Protein AF-A0A2S9GRP1-F1 (afdb_monomer)

Mean predicted aligned error: 6.43 Å

Radius of gyration: 16.83 Å; Cα contacts (8 Å, |Δi|>4): 22; chains: 1; bounding box: 36×40×31 Å

Sequence (68 aa):
PVTEYTRKQAIEQLAESARASEVPVREVTGLIEGGEIQEARIVNRPEWIRAAAQSMRVMTGGGDKDAK

pLDDT: mean 88.39, std 12.45, range [39.97, 97.88]

Structure (mmCIF, N/CA/C/O backbone):
data_AF-A0A2S9GRP1-F1
#
_entry.id   AF-A0A2S9GRP1-F1
#
loop_
_atom_site.group_PDB
_atom_site.id
_atom_site.type_symbol
_atom_site.label_atom_id
_atom_site.label_alt_id
_atom_site.label_comp_id
_atom_site.label_asym_id
_atom_site.label_entity_id
_atom_site.label_seq_id
_atom_site.pdbx_PDB_ins_code
_atom_site.Cartn_x
_atom_site.Cartn_y
_atom_site.Cartn_z
_atom_site.occupancy
_atom_site.B_iso_or_equiv
_atom_site.auth_seq_id
_atom_site.auth_comp_id
_atom_site.auth_asym_id
_atom_site.auth_atom_id
_atom_site.pdbx_PDB_model_num
ATOM 1 N N . PRO A 1 1 ? 18.249 5.837 -14.253 1.00 76.50 1 PRO A N 1
ATOM 2 C CA . PRO A 1 1 ? 18.469 5.059 -13.008 1.00 76.50 1 PRO A CA 1
ATOM 3 C C . PRO A 1 1 ? 18.585 6.005 -11.810 1.00 76.50 1 PRO A C 1
ATOM 5 O O . PRO A 1 1 ? 19.257 7.022 -11.921 1.00 76.50 1 PRO A O 1
ATOM 8 N N . VAL A 1 2 ? 17.898 5.697 -10.712 1.00 88.88 2 VAL A N 1
ATOM 9 C CA . VAL A 1 2 ? 18.001 6.423 -9.435 1.00 88.88 2 VAL A CA 1
ATOM 10 C C . VAL A 1 2 ? 19.103 5.791 -8.581 1.00 88.88 2 VAL A C 1
ATOM 12 O O . VAL A 1 2 ? 19.379 4.598 -8.728 1.00 88.88 2 VAL A O 1
ATOM 15 N N . THR A 1 3 ? 19.756 6.579 -7.726 1.00 96.75 3 THR A N 1
ATOM 16 C CA . THR A 1 3 ? 20.778 6.059 -6.809 1.00 96.75 3 THR A CA 1
ATOM 17 C C . THR A 1 3 ? 20.153 5.132 -5.767 1.00 96.75 3 THR A C 1
ATOM 19 O O . THR A 1 3 ? 18.969 5.236 -5.440 1.00 96.75 3 THR A O 1
ATOM 22 N N . GLU A 1 4 ? 20.955 4.226 -5.209 1.00 95.12 4 GLU A N 1
A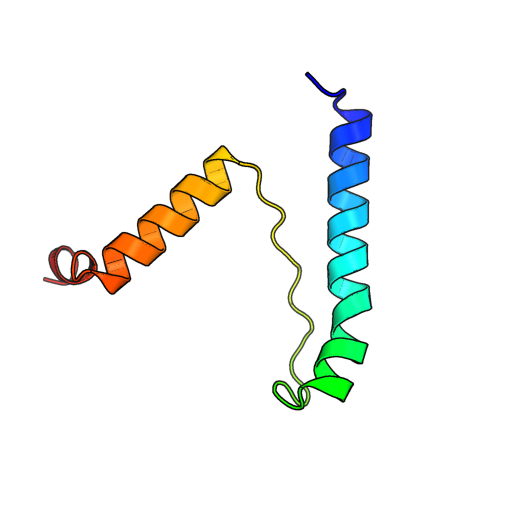TOM 23 C CA . GLU A 1 4 ? 20.482 3.343 -4.139 1.00 95.12 4 GLU A CA 1
ATOM 24 C C . GLU A 1 4 ? 20.078 4.131 -2.885 1.00 95.12 4 GLU A C 1
ATOM 26 O O . GLU A 1 4 ? 19.100 3.788 -2.231 1.00 95.12 4 GLU A O 1
ATOM 31 N N . TYR A 1 5 ? 20.774 5.232 -2.592 1.00 95.94 5 TYR A N 1
ATOM 32 C CA . TYR A 1 5 ? 20.423 6.134 -1.495 1.00 95.94 5 TYR A CA 1
ATOM 33 C C . TYR A 1 5 ? 19.002 6.696 -1.647 1.00 95.94 5 TYR A C 1
ATOM 35 O O . TYR A 1 5 ? 18.174 6.539 -0.753 1.00 95.94 5 TYR A O 1
ATOM 43 N N . THR A 1 6 ? 18.688 7.286 -2.804 1.00 97.19 6 THR A N 1
ATOM 44 C CA . THR A 1 6 ? 17.358 7.858 -3.060 1.00 97.19 6 THR A CA 1
ATOM 45 C C . THR A 1 6 ? 16.279 6.774 -3.098 1.00 97.19 6 THR A C 1
ATOM 47 O O . THR A 1 6 ? 15.155 7.007 -2.661 1.00 97.19 6 THR A O 1
ATOM 50 N N . ARG A 1 7 ? 16.609 5.562 -3.569 1.00 95.56 7 ARG A N 1
ATOM 51 C CA . ARG A 1 7 ? 15.693 4.415 -3.515 1.00 95.56 7 ARG A CA 1
ATOM 52 C C . ARG A 1 7 ? 15.346 4.033 -2.075 1.00 95.56 7 ARG A C 1
ATOM 54 O O . ARG A 1 7 ? 14.167 3.869 -1.778 1.00 95.56 7 ARG A O 1
ATOM 61 N N . LYS A 1 8 ? 16.344 3.892 -1.199 1.00 96.50 8 LYS A N 1
ATOM 62 C CA . LYS A 1 8 ? 16.134 3.545 0.216 1.00 96.50 8 LYS A CA 1
ATOM 63 C C . LYS A 1 8 ? 15.308 4.603 0.936 1.00 96.50 8 LYS A C 1
ATOM 65 O O . LYS A 1 8 ? 14.314 4.257 1.562 1.00 96.50 8 LYS A O 1
ATOM 70 N N . GLN A 1 9 ? 15.646 5.876 0.731 1.00 97.69 9 GLN A N 1
ATOM 71 C CA . GLN A 1 9 ? 14.887 6.993 1.288 1.00 97.69 9 GLN A CA 1
ATOM 72 C C . GLN A 1 9 ? 13.409 6.947 0.873 1.00 97.69 9 GLN A C 1
ATOM 74 O O . GLN A 1 9 ? 12.532 7.089 1.718 1.00 97.69 9 GLN A O 1
ATOM 79 N N . ALA A 1 10 ? 13.116 6.701 -0.409 1.00 96.88 10 ALA A N 1
ATOM 80 C CA . ALA A 1 10 ? 11.733 6.604 -0.873 1.00 96.88 10 ALA A CA 1
ATOM 81 C C . ALA A 1 10 ? 10.977 5.433 -0.219 1.00 96.88 10 ALA A C 1
ATOM 83 O O . ALA A 1 10 ? 9.813 5.578 0.138 1.00 96.88 10 ALA A O 1
ATOM 84 N N . ILE A 1 11 ? 11.627 4.278 -0.040 1.00 96.75 11 ILE A N 1
ATOM 85 C CA . ILE A 1 11 ? 11.018 3.115 0.62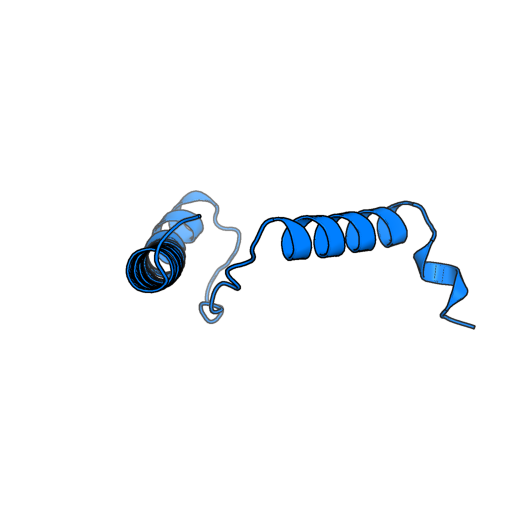5 1.00 96.75 11 ILE A CA 1
ATOM 86 C C . ILE A 1 11 ? 10.694 3.432 2.091 1.00 96.75 11 ILE A C 1
ATOM 88 O O . ILE A 1 11 ? 9.589 3.138 2.542 1.00 96.75 11 ILE A O 1
ATOM 92 N N . GLU A 1 12 ? 11.624 4.059 2.814 1.00 96.88 12 GLU A N 1
ATOM 93 C CA . GLU A 1 12 ? 11.433 4.461 4.214 1.00 96.88 12 GLU A CA 1
ATOM 94 C C . GLU A 1 12 ? 10.272 5.453 4.362 1.00 96.88 12 GLU A C 1
ATOM 96 O O . GLU A 1 12 ? 9.369 5.232 5.170 1.00 96.88 12 GLU A O 1
ATOM 101 N N . GLN A 1 13 ? 10.237 6.487 3.517 1.00 97.75 13 GLN A N 1
ATOM 102 C CA . GLN A 1 13 ? 9.175 7.497 3.517 1.00 97.75 13 GLN A CA 1
ATOM 103 C C . GLN A 1 13 ? 7.799 6.906 3.193 1.00 97.75 13 GLN A C 1
ATOM 105 O O . GLN A 1 13 ? 6.800 7.296 3.799 1.00 97.75 13 GLN A O 1
ATOM 110 N N . LEU A 1 14 ? 7.721 5.954 2.257 1.00 97.31 14 LEU A N 1
ATOM 111 C CA . LEU A 1 14 ? 6.467 5.271 1.934 1.00 97.31 14 LEU A CA 1
ATOM 112 C C . LEU A 1 14 ? 5.981 4.395 3.094 1.00 97.31 14 LEU A C 1
ATOM 114 O O . LEU A 1 14 ? 4.787 4.393 3.389 1.00 97.31 14 LEU A O 1
ATOM 118 N N . ALA A 1 15 ? 6.887 3.682 3.768 1.00 96.25 15 ALA A N 1
ATOM 119 C CA . ALA A 1 15 ? 6.537 2.867 4.929 1.00 96.25 15 ALA A CA 1
ATOM 120 C C . ALA A 1 15 ? 6.026 3.732 6.094 1.00 96.25 15 ALA A C 1
ATOM 122 O O . ALA A 1 15 ? 5.021 3.405 6.722 1.00 96.25 15 ALA A O 1
ATOM 123 N N . GLU A 1 16 ? 6.674 4.870 6.352 1.00 96.50 16 GLU A N 1
ATOM 124 C CA . GLU A 1 16 ? 6.223 5.832 7.360 1.00 96.50 16 GLU A CA 1
ATOM 125 C C . GLU A 1 16 ? 4.867 6.446 7.002 1.00 96.50 16 GLU A C 1
ATOM 127 O O . GLU A 1 16 ? 3.968 6.482 7.842 1.00 96.50 16 GLU A O 1
ATOM 132 N N . SER A 1 17 ? 4.683 6.846 5.741 1.00 96.81 17 SER A N 1
ATOM 133 C CA . SER A 1 17 ? 3.416 7.406 5.260 1.00 96.81 17 SER A CA 1
ATOM 134 C C . SER A 1 17 ? 2.260 6.416 5.413 1.00 96.81 17 SER A C 1
ATOM 136 O O . SER A 1 17 ? 1.161 6.811 5.803 1.00 96.81 17 SER A O 1
ATOM 138 N N . ALA A 1 18 ? 2.500 5.128 5.143 1.00 94.69 18 ALA A N 1
ATOM 139 C CA . ALA A 1 18 ? 1.496 4.083 5.314 1.00 94.69 18 ALA A CA 1
ATOM 140 C C . ALA A 1 18 ? 1.072 3.943 6.784 1.00 94.69 18 ALA A C 1
ATOM 142 O O . ALA A 1 18 ? -0.121 3.986 7.075 1.00 94.69 18 ALA A O 1
ATOM 143 N N . ARG A 1 19 ? 2.033 3.878 7.718 1.00 92.31 19 ARG A N 1
ATOM 144 C CA . ARG A 1 19 ? 1.742 3.825 9.162 1.00 92.31 19 ARG A CA 1
ATOM 145 C C . ARG A 1 19 ? 0.996 5.065 9.653 1.00 92.31 19 ARG A C 1
ATOM 147 O O . ARG A 1 19 ? 0.024 4.941 10.390 1.00 92.31 19 ARG A O 1
ATOM 154 N N . ALA A 1 20 ? 1.425 6.252 9.228 1.00 94.12 20 ALA A N 1
ATOM 155 C CA . ALA A 1 20 ? 0.803 7.513 9.628 1.00 94.12 20 ALA A CA 1
ATOM 156 C C . ALA A 1 20 ? -0.636 7.660 9.103 1.00 94.12 20 ALA A C 1
ATOM 158 O O . ALA A 1 20 ? -1.460 8.314 9.739 1.00 94.12 20 ALA A O 1
ATOM 159 N N . SER A 1 21 ? -0.949 7.039 7.962 1.00 92.94 21 SER A N 1
ATOM 160 C CA . SER A 1 21 ? -2.282 7.094 7.349 1.00 92.94 21 SER A CA 1
ATOM 161 C C . SER A 1 21 ? -3.308 6.196 8.043 1.00 92.94 21 SER A C 1
ATOM 163 O O . SER A 1 21 ? -4.506 6.388 7.863 1.00 92.94 21 SER A O 1
ATOM 165 N N . GLU A 1 22 ? -2.867 5.225 8.837 1.00 91.25 22 GLU A N 1
ATOM 166 C CA . GLU A 1 22 ? -3.748 4.193 9.376 1.00 91.25 22 GLU A CA 1
ATOM 167 C C . GLU A 1 22 ? -4.831 4.756 10.308 1.00 91.25 22 GLU A C 1
ATOM 169 O O . GLU A 1 22 ? -6.016 4.472 10.136 1.00 91.25 22 GLU A O 1
ATOM 174 N N . VAL A 1 23 ? -4.437 5.587 11.277 1.00 89.62 23 VAL A N 1
ATOM 175 C CA . VAL A 1 23 ? -5.366 6.211 12.233 1.00 89.62 23 VAL A CA 1
ATOM 176 C C . VAL A 1 23 ? -6.427 7.063 11.522 1.00 89.62 23 VAL A C 1
ATOM 178 O O . VAL A 1 23 ? -7.611 6.769 11.697 1.00 89.62 23 VAL A O 1
ATOM 181 N N . PRO A 1 24 ? -6.074 8.047 10.669 1.00 92.25 24 PRO A N 1
ATOM 182 C CA . PRO A 1 24 ? -7.087 8.872 10.012 1.00 92.25 24 PRO A CA 1
ATOM 183 C C . PRO A 1 24 ? -7.979 8.071 9.053 1.00 92.25 24 PRO A C 1
ATOM 185 O O . PRO A 1 24 ? -9.173 8.346 8.954 1.00 92.25 24 PRO A O 1
ATOM 188 N N . VAL A 1 25 ? -7.454 7.051 8.361 1.00 91.88 25 VAL A N 1
ATOM 189 C CA . VAL A 1 25 ? -8.282 6.191 7.496 1.00 91.88 25 VAL A CA 1
ATOM 190 C C . VAL A 1 25 ? -9.306 5.414 8.321 1.00 91.88 25 VAL A C 1
ATOM 192 O O . VAL A 1 25 ? -10.456 5.290 7.897 1.00 91.88 25 VAL A O 1
ATOM 195 N N . ARG A 1 26 ? -8.933 4.919 9.504 1.00 90.06 26 ARG A N 1
ATOM 196 C CA . ARG A 1 26 ? -9.864 4.226 10.407 1.00 90.06 26 ARG A CA 1
AT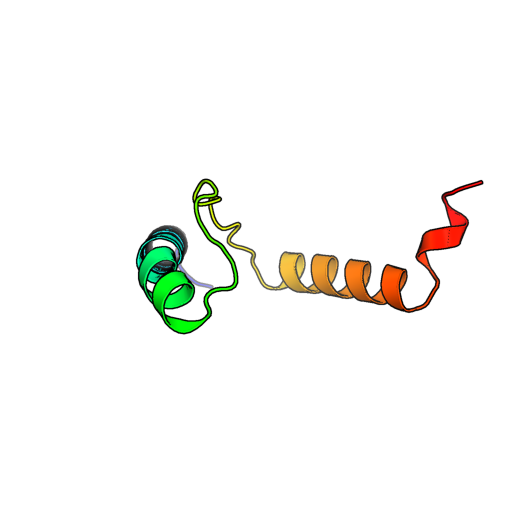OM 197 C C . ARG A 1 26 ? -10.955 5.150 10.915 1.00 90.06 26 ARG A C 1
ATOM 199 O O . ARG A 1 26 ? -12.125 4.789 10.827 1.00 90.06 26 ARG A O 1
ATOM 206 N N . GLU A 1 27 ? -10.577 6.341 11.370 1.00 90.19 27 GLU A N 1
ATOM 207 C CA . GLU A 1 27 ? -11.517 7.358 11.847 1.00 90.19 27 GLU A CA 1
ATOM 208 C C . GLU A 1 27 ? -12.536 7.753 10.769 1.00 90.19 27 GLU A C 1
ATOM 210 O O . GLU A 1 27 ? -13.712 7.937 11.069 1.00 90.19 27 GLU A O 1
ATOM 215 N N . VAL A 1 28 ? -12.104 7.850 9.507 1.00 93.50 28 VAL A N 1
ATOM 216 C CA . VAL A 1 28 ? -12.971 8.265 8.394 1.00 93.50 28 VAL A CA 1
ATOM 217 C C . VAL A 1 28 ? -13.818 7.120 7.841 1.00 93.50 28 VAL A C 1
ATOM 219 O O . VAL A 1 28 ? -14.980 7.327 7.496 1.00 93.50 28 VAL A O 1
ATOM 222 N N . THR A 1 29 ? -13.245 5.925 7.690 1.00 90.62 29 THR A N 1
ATOM 223 C CA . THR A 1 29 ? -13.923 4.814 6.999 1.00 90.62 29 THR A CA 1
ATOM 224 C C . THR A 1 29 ? -14.764 3.947 7.928 1.00 90.62 29 THR A C 1
ATOM 226 O O . THR A 1 29 ? -15.708 3.317 7.457 1.00 90.62 29 THR A O 1
ATOM 229 N N . GLY A 1 30 ? -14.412 3.860 9.216 1.00 87.12 30 GLY A N 1
ATOM 230 C CA . GLY A 1 30 ? -15.042 2.940 10.168 1.00 87.12 30 GLY A CA 1
ATOM 231 C C . GLY A 1 30 ? -14.887 1.454 9.811 1.00 87.12 30 GLY A C 1
ATOM 232 O O . GLY A 1 30 ? -15.555 0.612 10.399 1.00 87.12 30 GLY A O 1
ATOM 233 N N . LEU A 1 31 ? -14.040 1.105 8.832 1.00 81.06 31 LEU A N 1
ATOM 234 C CA . LEU A 1 31 ? -13.942 -0.261 8.301 1.00 81.06 31 LEU A CA 1
ATOM 235 C C . LEU A 1 31 ? -13.089 -1.201 9.166 1.00 81.06 31 LEU A C 1
ATOM 237 O O . LEU A 1 31 ? -13.194 -2.417 9.012 1.00 81.06 31 LEU A O 1
ATOM 241 N N . ILE A 1 32 ? -12.224 -0.669 10.039 1.00 67.56 32 ILE A N 1
ATOM 242 C CA . ILE A 1 32 ? -11.309 -1.471 10.866 1.00 67.56 32 ILE A CA 1
ATOM 243 C C . ILE A 1 32 ? -11.257 -0.922 12.298 1.00 67.56 32 ILE A C 1
ATOM 245 O O . ILE A 1 32 ? -10.473 -0.023 12.613 1.00 67.56 32 ILE A O 1
ATOM 249 N N . GLU A 1 33 ? -12.036 -1.518 13.198 1.00 63.19 33 GLU A N 1
ATOM 250 C CA . GLU A 1 33 ? -11.966 -1.243 14.636 1.00 63.19 33 GLU A CA 1
ATOM 251 C C . GLU A 1 33 ? -11.001 -2.237 15.320 1.00 63.19 33 GLU A C 1
ATOM 253 O O . GLU A 1 33 ? -11.259 -3.435 15.390 1.00 63.19 33 GLU A O 1
ATOM 258 N N . GLY A 1 34 ? -9.852 -1.750 15.810 1.00 68.31 34 GLY A N 1
ATOM 259 C CA . GLY A 1 34 ? -9.053 -2.444 16.839 1.00 68.31 34 GLY A CA 1
ATOM 260 C C . GLY A 1 34 ? -7.994 -3.479 16.418 1.00 68.31 34 GLY A C 1
ATOM 261 O O . GLY A 1 34 ? -7.293 -3.978 17.293 1.00 68.31 34 GLY A O 1
ATOM 262 N N . GLY A 1 35 ? -7.827 -3.806 15.131 1.00 76.75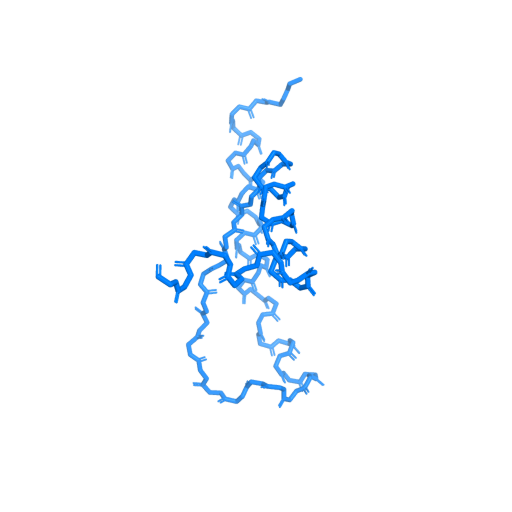 35 GLY A N 1
ATOM 263 C CA . GLY A 1 35 ? -6.749 -4.712 14.677 1.00 76.75 35 GLY A CA 1
ATOM 264 C C . GLY A 1 35 ? -5.350 -4.071 14.645 1.00 76.75 35 GLY A C 1
ATOM 265 O O . GLY A 1 35 ? -5.251 -2.854 14.468 1.00 76.75 35 GLY A O 1
ATOM 266 N N . GLU A 1 36 ? -4.286 -4.880 14.759 1.00 81.94 36 GLU A N 1
ATOM 267 C CA . GLU A 1 36 ? -2.889 -4.431 14.606 1.00 81.94 36 GLU A CA 1
ATOM 268 C C . GLU A 1 36 ? -2.654 -3.732 13.255 1.00 81.94 36 GLU A C 1
ATOM 270 O O . GLU A 1 36 ? -3.261 -4.072 12.236 1.00 81.94 36 GLU A O 1
ATOM 275 N N . ILE A 1 37 ? -1.776 -2.724 13.259 1.00 79.88 37 ILE A N 1
ATOM 276 C CA . ILE A 1 37 ? -1.370 -2.015 12.044 1.00 79.88 37 ILE A CA 1
ATOM 277 C C . ILE A 1 37 ? -0.363 -2.895 11.308 1.00 79.88 37 ILE A C 1
ATOM 279 O O . ILE A 1 37 ? 0.768 -3.065 11.760 1.00 79.88 37 ILE A O 1
ATOM 283 N N . GLN A 1 38 ? -0.767 -3.448 10.167 1.00 83.00 38 GLN A N 1
ATOM 284 C CA . GLN A 1 38 ? 0.115 -4.286 9.361 1.00 83.00 38 GLN A CA 1
ATOM 285 C C . GLN A 1 38 ? 1.155 -3.437 8.624 1.00 83.00 38 GLN A C 1
ATOM 287 O O . GLN A 1 38 ? 0.831 -2.412 8.023 1.00 83.00 38 GLN A O 1
ATOM 292 N N . GLU A 1 39 ? 2.406 -3.900 8.609 1.00 88.12 39 GLU A N 1
ATOM 293 C CA . GLU A 1 39 ? 3.466 -3.241 7.846 1.00 88.12 39 GLU A CA 1
ATOM 294 C C . GLU A 1 39 ? 3.195 -3.302 6.338 1.00 88.12 39 GLU A C 1
ATOM 296 O O . GLU A 1 39 ? 2.907 -4.358 5.761 1.00 88.12 39 GLU A O 1
ATOM 301 N N . ALA A 1 40 ? 3.321 -2.148 5.684 1.00 92.50 40 ALA A N 1
ATOM 302 C CA . ALA A 1 40 ? 3.096 -2.036 4.255 1.00 92.50 40 ALA A CA 1
ATOM 303 C C . ALA A 1 40 ? 4.229 -2.698 3.464 1.00 92.50 40 ALA A C 1
ATOM 305 O O . ALA A 1 40 ? 5.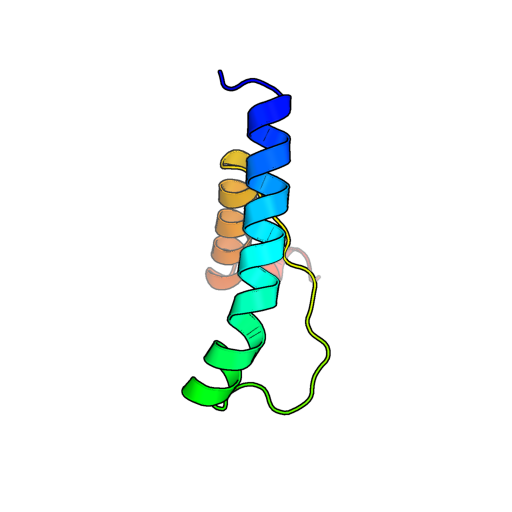417 -2.447 3.678 1.00 92.50 40 ALA A O 1
ATOM 306 N N . ARG A 1 41 ? 3.861 -3.495 2.459 1.00 94.38 41 ARG A N 1
ATOM 307 C CA . ARG A 1 41 ? 4.820 -4.024 1.489 1.00 94.38 41 ARG A CA 1
ATOM 308 C C . ARG A 1 41 ? 5.028 -3.018 0.361 1.00 94.38 41 ARG A C 1
ATOM 310 O O . ARG A 1 41 ? 4.169 -2.866 -0.506 1.00 94.38 41 ARG A O 1
ATOM 317 N N . ILE A 1 42 ? 6.202 -2.396 0.322 1.00 96.25 42 ILE A N 1
ATOM 318 C CA . ILE A 1 42 ? 6.595 -1.523 -0.788 1.00 96.25 42 ILE A CA 1
ATOM 319 C C . ILE A 1 42 ? 7.082 -2.381 -1.957 1.00 96.25 42 ILE A C 1
ATOM 321 O O . ILE A 1 42 ? 7.979 -3.207 -1.798 1.00 96.25 42 ILE A O 1
ATOM 325 N N . VAL A 1 43 ? 6.479 -2.194 -3.131 1.00 95.94 43 VAL A N 1
ATOM 326 C CA . VAL A 1 43 ? 6.798 -2.959 -4.342 1.00 95.94 43 VAL A CA 1
ATOM 327 C C . VAL A 1 43 ? 7.225 -2.047 -5.480 1.00 95.94 43 VAL A C 1
ATOM 329 O O . VAL A 1 43 ? 6.723 -0.936 -5.644 1.00 95.94 43 VAL A O 1
ATOM 332 N N . ASN A 1 44 ? 8.143 -2.536 -6.307 1.00 93.88 44 ASN A N 1
ATOM 333 C CA . ASN A 1 44 ? 8.495 -1.879 -7.560 1.00 93.88 44 ASN A CA 1
ATOM 334 C C . ASN A 1 44 ? 7.511 -2.241 -8.687 1.00 93.88 44 ASN A C 1
ATOM 336 O O . ASN A 1 44 ? 6.609 -3.067 -8.542 1.00 93.88 44 ASN A O 1
ATOM 340 N N . ARG A 1 45 ? 7.700 -1.626 -9.859 1.00 95.25 45 ARG A N 1
ATOM 341 C CA . ARG A 1 45 ? 6.817 -1.833 -11.014 1.00 95.25 45 ARG A CA 1
ATOM 342 C C . ARG A 1 45 ? 6.732 -3.306 -11.464 1.00 95.25 45 ARG A C 1
ATOM 344 O O . ARG A 1 45 ? 5.609 -3.779 -11.627 1.00 95.25 4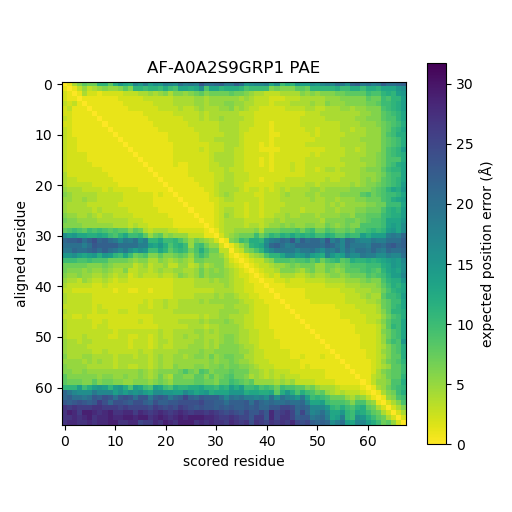5 ARG A O 1
ATOM 351 N N . PRO A 1 46 ? 7.838 -4.052 -11.665 1.00 97.12 46 PRO A N 1
ATOM 352 C CA . PRO A 1 46 ? 7.754 -5.478 -11.991 1.00 97.12 46 PRO A CA 1
ATOM 353 C C . PRO A 1 46 ? 6.995 -6.318 -10.959 1.00 97.12 46 PRO A C 1
ATOM 355 O O . PRO A 1 46 ? 6.196 -7.173 -11.331 1.00 97.12 46 PRO A O 1
ATOM 358 N N . GLU A 1 47 ? 7.235 -6.096 -9.669 1.00 97.12 47 GLU A N 1
ATOM 359 C CA . GLU A 1 47 ? 6.529 -6.792 -8.588 1.00 97.12 47 GLU A CA 1
ATOM 360 C C . GLU A 1 47 ? 5.034 -6.475 -8.592 1.00 97.12 47 GLU A C 1
ATOM 362 O O . GLU A 1 47 ? 4.224 -7.397 -8.502 1.00 97.12 47 GLU A O 1
ATOM 367 N N . TRP A 1 48 ? 4.671 -5.205 -8.784 1.00 96.81 48 TRP A N 1
ATOM 368 C CA . TRP A 1 48 ? 3.280 -4.779 -8.900 1.00 96.81 48 TRP A CA 1
ATOM 369 C C . TRP A 1 48 ? 2.568 -5.443 -10.084 1.00 96.81 48 TRP A C 1
ATOM 371 O O . TRP A 1 48 ? 1.477 -5.980 -9.914 1.00 96.81 48 TRP A O 1
ATOM 381 N N . ILE A 1 49 ? 3.205 -5.490 -11.262 1.00 97.88 49 ILE A N 1
ATOM 382 C CA . ILE A 1 49 ? 2.647 -6.161 -12.450 1.00 97.88 49 ILE A CA 1
ATOM 383 C C . ILE A 1 49 ? 2.367 -7.636 -12.153 1.00 97.88 49 ILE A C 1
ATOM 385 O O . ILE A 1 49 ? 1.296 -8.137 -12.489 1.00 97.88 49 ILE A O 1
ATOM 389 N N . ARG A 1 50 ? 3.311 -8.338 -11.511 1.00 97.06 50 ARG A N 1
ATOM 390 C CA . ARG A 1 50 ? 3.135 -9.757 -11.163 1.00 97.06 50 ARG A CA 1
ATOM 391 C C . ARG A 1 50 ? 1.993 -9.958 -10.173 1.00 97.06 50 ARG A C 1
ATOM 393 O O . ARG A 1 50 ? 1.165 -10.836 -10.393 1.00 97.06 50 ARG A O 1
ATOM 400 N N . ALA A 1 51 ? 1.935 -9.144 -9.119 1.00 95.94 51 ALA A N 1
ATOM 401 C CA . ALA A 1 51 ? 0.876 -9.221 -8.119 1.00 95.94 51 ALA A CA 1
ATOM 402 C C . ALA A 1 51 ? -0.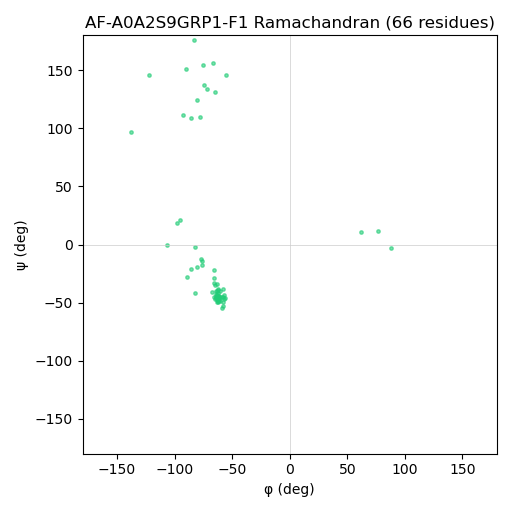504 -8.972 -8.747 1.00 95.94 51 ALA A C 1
ATOM 404 O O . ALA A 1 51 ? -1.409 -9.786 -8.585 1.00 95.94 51 ALA A O 1
ATOM 405 N N . ALA A 1 52 ? -0.641 -7.908 -9.542 1.00 95.81 52 ALA A N 1
ATOM 406 C CA . ALA A 1 52 ? -1.888 -7.578 -10.224 1.00 9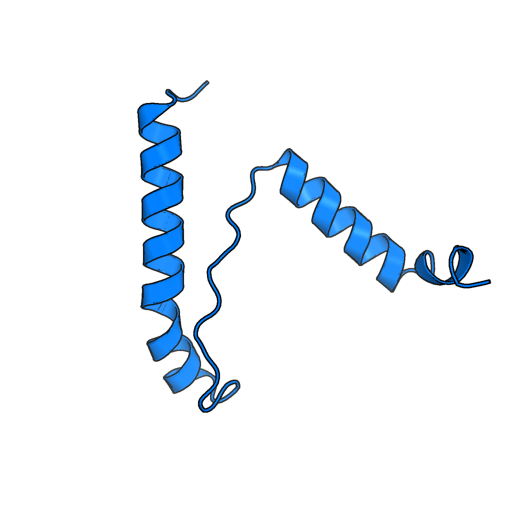5.81 52 ALA A CA 1
ATOM 407 C C . ALA A 1 52 ? -2.311 -8.669 -11.220 1.00 95.81 52 ALA A C 1
ATOM 409 O O . ALA A 1 52 ? -3.473 -9.071 -11.239 1.00 95.81 52 ALA A O 1
ATOM 410 N N . ALA A 1 53 ? -1.374 -9.196 -12.016 1.00 96.19 53 ALA A N 1
ATOM 411 C CA . ALA A 1 53 ? -1.659 -10.276 -12.956 1.00 96.19 53 ALA A CA 1
ATOM 412 C C . ALA A 1 53 ? -2.126 -11.551 -12.239 1.00 96.19 53 ALA A C 1
ATOM 414 O O . ALA A 1 53 ? -3.034 -12.228 -12.722 1.00 96.19 53 ALA A O 1
ATOM 415 N N . GLN A 1 54 ? -1.542 -11.863 -11.077 1.00 94.81 54 GLN A N 1
ATOM 416 C CA . GLN A 1 54 ? -1.978 -12.993 -10.264 1.00 94.81 54 GLN A CA 1
ATOM 417 C C . GLN A 1 54 ? -3.395 -12.786 -9.724 1.00 94.81 54 GLN A C 1
ATOM 419 O O . GLN A 1 54 ? -4.222 -13.685 -9.856 1.00 94.81 54 GLN A O 1
ATOM 424 N N . SER A 1 55 ? -3.714 -11.600 -9.198 1.00 93.38 55 SER A N 1
ATOM 425 C CA . SER A 1 55 ? -5.077 -11.281 -8.756 1.00 93.38 55 SER A CA 1
ATOM 426 C C . SER A 1 55 ? -6.087 -11.410 -9.899 1.00 93.38 55 SER A C 1
ATOM 428 O O . SER A 1 55 ? -7.130 -12.039 -9.739 1.00 93.38 55 SER A O 1
ATOM 430 N N . MET A 1 56 ? -5.758 -10.883 -11.082 1.00 95.56 56 MET A N 1
ATOM 431 C CA . MET A 1 56 ? -6.614 -10.986 -12.268 1.00 95.56 56 MET A CA 1
ATOM 432 C C . MET A 1 56 ? -6.831 -12.437 -12.700 1.00 95.56 56 MET A C 1
ATOM 434 O O . MET A 1 56 ? -7.953 -12.811 -13.034 1.00 95.56 56 MET A O 1
ATOM 438 N N . ARG A 1 57 ? -5.788 -13.275 -12.669 1.00 94.19 57 ARG A N 1
ATOM 439 C CA . ARG A 1 57 ? -5.905 -14.709 -12.971 1.00 94.19 57 ARG A CA 1
ATOM 440 C C . ARG A 1 57 ? -6.915 -15.386 -12.047 1.00 94.19 57 ARG A C 1
ATOM 442 O O . ARG A 1 57 ? -7.766 -16.124 -12.532 1.00 94.19 57 ARG A O 1
ATOM 449 N N . VAL A 1 58 ? -6.839 -15.123 -10.743 1.00 94.62 58 VAL A N 1
ATOM 450 C CA . VAL A 1 58 ? -7.777 -15.686 -9.758 1.00 94.62 58 VAL A CA 1
ATOM 451 C C . VAL A 1 58 ? -9.203 -15.211 -10.041 1.00 94.62 58 VAL A C 1
ATOM 453 O O . VAL A 1 58 ? -10.105 -16.034 -10.159 1.00 94.62 58 VAL A O 1
ATOM 456 N N . MET A 1 59 ? -9.400 -13.906 -10.253 1.00 93.00 59 MET A N 1
ATOM 457 C CA . MET A 1 59 ? -10.726 -13.331 -10.524 1.00 93.00 59 MET A CA 1
ATOM 458 C C . MET A 1 59 ? -11.350 -13.792 -11.850 1.00 93.00 59 MET A C 1
ATOM 460 O O . MET A 1 59 ? -12.565 -13.737 -12.004 1.00 93.00 59 MET A O 1
ATOM 464 N N . THR A 1 60 ? -10.546 -14.255 -12.810 1.00 93.50 60 THR A N 1
ATOM 465 C CA . THR A 1 60 ? -11.008 -14.716 -14.135 1.00 93.50 60 THR A CA 1
ATOM 466 C C . THR A 1 60 ? -11.164 -16.238 -14.230 1.00 93.50 60 THR A C 1
ATOM 468 O O . THR A 1 60 ? -11.209 -16.791 -15.328 1.00 93.50 60 THR A O 1
ATOM 471 N N . GLY A 1 61 ? -11.245 -16.938 -13.091 1.00 86.88 61 GLY A N 1
ATOM 472 C CA . GLY A 1 61 ? -11.441 -18.394 -13.047 1.00 86.88 61 GLY A CA 1
ATOM 473 C C . GLY A 1 61 ? -10.179 -19.205 -13.365 1.00 86.88 61 GLY A C 1
ATOM 474 O O . GLY A 1 61 ? -10.236 -20.415 -13.563 1.00 86.88 61 GLY A O 1
ATOM 475 N N . GLY A 1 62 ? -9.014 -18.555 -13.415 1.00 81.94 62 GLY A N 1
ATOM 476 C CA . GLY A 1 62 ? -7.721 -19.205 -13.615 1.00 81.94 62 GLY A CA 1
ATOM 477 C C . GLY A 1 62 ? -7.102 -19.793 -12.343 1.00 81.94 62 GLY A C 1
ATOM 478 O O . GLY A 1 62 ? -6.024 -20.369 -12.445 1.00 81.94 62 GLY A O 1
ATOM 479 N N . GLY A 1 63 ? -7.737 -19.631 -11.174 1.00 71.44 63 GLY A N 1
ATOM 480 C CA . GLY A 1 63 ? -7.270 -20.168 -9.887 1.00 71.44 63 GLY A CA 1
ATOM 481 C C . GLY A 1 63 ? -7.703 -21.611 -9.587 1.00 71.44 63 GLY A C 1
ATOM 482 O O . GLY A 1 63 ? -7.038 -22.284 -8.811 1.00 71.44 63 GLY A O 1
ATOM 483 N N . ASP A 1 64 ? -8.760 -22.113 -10.233 1.00 63.00 64 ASP A N 1
ATOM 484 C CA . ASP A 1 64 ? -9.326 -23.449 -9.954 1.00 63.00 64 ASP A CA 1
ATOM 485 C C . ASP A 1 64 ? -8.521 -24.614 -10.552 1.00 63.00 64 ASP A C 1
ATOM 487 O O . ASP A 1 64 ? -8.753 -25.774 -10.216 1.00 63.00 64 ASP A O 1
ATOM 491 N N . LYS A 1 65 ? -7.567 -24.343 -11.451 1.00 58.59 65 LYS A N 1
ATOM 492 C CA . LYS A 1 65 ? -6.815 -25.402 -12.152 1.00 58.59 65 LYS A CA 1
ATOM 493 C C . LYS A 1 65 ? -5.734 -26.075 -11.300 1.00 58.59 65 LYS A C 1
ATOM 495 O O . LYS A 1 65 ? -5.294 -27.153 -11.682 1.00 58.59 65 LYS A O 1
ATOM 500 N N . ASP A 1 66 ? -5.372 -25.482 -10.162 1.00 57.06 66 ASP A N 1
ATOM 501 C CA . ASP A 1 66 ? -4.350 -26.001 -9.241 1.00 57.06 66 ASP A CA 1
ATOM 502 C C . ASP A 1 66 ? -4.954 -26.603 -7.950 1.00 57.06 66 ASP A C 1
ATOM 504 O O . ASP A 1 66 ? -4.222 -27.077 -7.085 1.00 57.06 66 ASP A O 1
ATOM 508 N N . ALA A 1 67 ? -6.287 -26.594 -7.801 1.00 54.72 67 ALA A N 1
ATOM 509 C CA . ALA A 1 67 ? -7.003 -27.082 -6.615 1.00 54.72 67 ALA A CA 1
ATOM 510 C C . ALA A 1 67 ? -7.503 -28.538 -6.743 1.00 54.72 67 ALA A C 1
ATOM 512 O O . ALA A 1 67 ? -8.445 -28.927 -6.048 1.00 54.72 67 ALA A O 1
ATOM 513 N N . LYS A 1 68 ?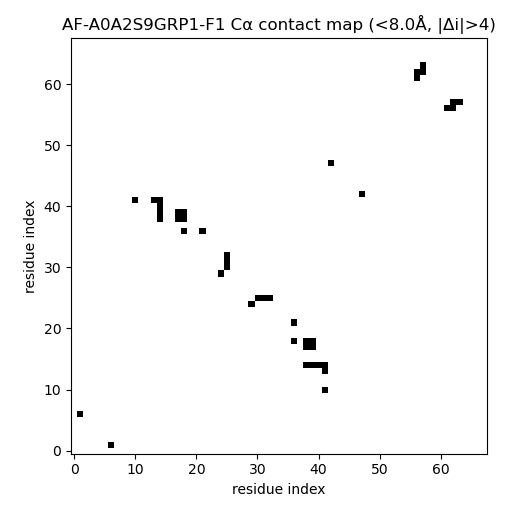 -6.912 -29.342 -7.636 1.00 39.97 68 LYS A N 1
ATOM 514 C CA . LYS A 1 68 ? -7.343 -30.720 -7.904 1.00 39.97 68 LYS A CA 1
ATOM 515 C C . LYS A 1 68 ? -6.208 -31.729 -7.804 1.00 39.97 68 LYS A C 1
ATOM 517 O O . LYS A 1 68 ? -5.119 -31.435 -8.337 1.00 39.97 68 LYS A O 1
#

Solvent-accessible surface area (backbone atoms only — not comparable to full-atom values): 4356 Å² total; per-residue (Å²): 138,81,55,70,67,62,51,51,52,50,53,53,53,49,46,50,52,54,63,66,44,49,63,62,51,30,74,72,65,68,81,61,84,86,71,85,86,75,83,71,84,87,70,54,71,72,56,46,53,52,52,52,51,51,53,50,36,46,77,69,66,62,53,66,80,77,77,117

Foldseek 3Di:
DDDPVVVVVVVVVVQVVLVVVPVVCCVPVVPDPDDDRDGDDDDDPVRVVVVVVVVVCVVVVNPVPPVD

Secondary structure (DSSP, 8-state):
---HHHHHHHHHHHHHHHHHHHHHHHHHH---SS---PPP----HHHHHHHHHHHHHIIIIISGGG--